Protein AF-A0A2P4YC98-F1 (afdb_monomer_lite)

Foldseek 3Di:
DLVCLVVCVVLVLVLCCPPPVNVVQCPPDPNVVVSVVVSQVVVLVVQLVPDVVRVPDHDDDFPLVQLVVCVVVVVDPDSCRSGVVCVADQHQPVPFDKAWAARSNDIDIGGFRCGPDQCQHAGPVRRGRRD

Structure (mmCIF, N/CA/C/O backbone):
data_AF-A0A2P4YC98-F1
#
_entry.id   AF-A0A2P4YC98-F1
#
loop_
_atom_site.group_PDB
_atom_site.id
_atom_site.type_symbol
_atom_site.label_atom_id
_atom_site.label_alt_id
_atom_site.label_comp_id
_atom_site.label_asym_id
_atom_site.label_entity_id
_atom_site.label_seq_id
_atom_site.pdbx_PDB_ins_code
_atom_site.Cartn_x
_atom_site.Cartn_y
_atom_site.Cartn_z
_atom_site.occupancy
_atom_site.B_iso_or_equiv
_atom_site.auth_seq_id
_atom_site.auth_comp_id
_atom_site.auth_asym_id
_atom_site.auth_atom_id
_atom_site.pdbx_PDB_model_num
ATOM 1 N N . MET A 1 1 ? -9.916 -1.312 1.355 1.00 81.62 1 MET A N 1
ATOM 2 C CA . MET A 1 1 ? -8.797 -0.421 0.986 1.00 81.62 1 MET A CA 1
ATOM 3 C C . MET A 1 1 ? -9.310 0.876 0.372 1.00 81.62 1 MET A C 1
ATOM 5 O O . MET A 1 1 ? -9.064 1.909 0.966 1.00 81.62 1 MET A O 1
ATOM 9 N N . ASP A 1 2 ? -10.100 0.833 -0.709 1.00 87.00 2 ASP A N 1
ATOM 10 C CA . ASP A 1 2 ? -10.709 2.017 -1.359 1.00 87.00 2 ASP A CA 1
ATOM 11 C C . ASP A 1 2 ? -11.259 3.079 -0.399 1.00 87.00 2 ASP A C 1
ATOM 13 O O . ASP A 1 2 ? -10.839 4.231 -0.410 1.00 87.00 2 ASP A O 1
ATOM 17 N N . THR A 1 3 ? -12.166 2.660 0.488 1.00 88.75 3 THR A N 1
ATOM 18 C CA . THR A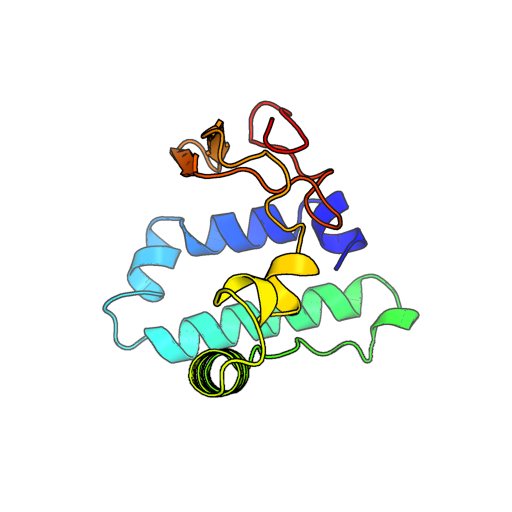 1 3 ? -12.799 3.528 1.483 1.00 88.75 3 THR A CA 1
ATOM 19 C C . THR A 1 3 ? -11.770 4.213 2.380 1.00 88.75 3 THR A C 1
ATOM 21 O O . THR A 1 3 ? -11.904 5.399 2.653 1.00 88.75 3 THR A O 1
ATOM 24 N N . ALA A 1 4 ? -10.732 3.480 2.794 1.00 90.38 4 ALA A N 1
ATOM 25 C CA . ALA A 1 4 ? -9.671 3.973 3.670 1.00 90.38 4 ALA A CA 1
ATOM 26 C C . ALA A 1 4 ? -8.694 4.925 2.956 1.00 90.38 4 ALA A C 1
ATOM 28 O O . ALA A 1 4 ? -8.062 5.759 3.596 1.00 90.38 4 ALA A O 1
ATOM 29 N N . ILE A 1 5 ? -8.548 4.804 1.635 1.00 88.50 5 ILE A N 1
ATOM 30 C CA . ILE A 1 5 ? -7.790 5.772 0.832 1.00 88.50 5 ILE A CA 1
ATOM 31 C C . ILE A 1 5 ? -8.616 7.056 0.711 1.00 88.50 5 ILE A C 1
ATOM 33 O O . ILE A 1 5 ? -8.163 8.123 1.112 1.00 88.50 5 ILE A O 1
ATOM 37 N N . LYS A 1 6 ? -9.874 6.940 0.266 1.00 86.19 6 LYS A N 1
ATOM 38 C CA . LYS A 1 6 ? -10.773 8.083 0.027 1.00 86.19 6 LYS A CA 1
ATOM 39 C C . LYS A 1 6 ? -11.068 8.918 1.270 1.00 86.19 6 LYS A C 1
ATOM 41 O O . LYS A 1 6 ? -11.248 10.125 1.159 1.00 86.19 6 LYS A O 1
ATOM 46 N N . ASN A 1 7 ? -11.141 8.297 2.446 1.00 87.88 7 ASN A N 1
ATOM 47 C CA . ASN A 1 7 ? -11.358 9.019 3.701 1.00 87.88 7 ASN A CA 1
ATOM 48 C C . ASN A 1 7 ? -10.059 9.538 4.349 1.00 87.88 7 ASN A C 1
ATOM 50 O O . ASN A 1 7 ? -10.118 10.089 5.446 1.00 87.88 7 ASN A O 1
ATOM 54 N N . GLY A 1 8 ? -8.906 9.373 3.689 1.00 87.56 8 GLY A N 1
ATOM 55 C CA . GLY A 1 8 ? -7.613 9.884 4.143 1.00 87.56 8 GLY A CA 1
ATOM 56 C C . GLY A 1 8 ? -6.909 9.031 5.200 1.00 87.56 8 GLY A C 1
ATOM 57 O O . GLY A 1 8 ? -5.825 9.403 5.647 1.00 87.56 8 GLY A O 1
ATOM 58 N N . ALA A 1 9 ? -7.456 7.879 5.596 1.00 91.69 9 ALA A N 1
ATOM 59 C CA . ALA A 1 9 ? -6.832 7.052 6.625 1.00 91.69 9 ALA A CA 1
ATOM 60 C C . ALA A 1 9 ? -5.455 6.527 6.206 1.00 91.69 9 ALA A C 1
ATOM 62 O O . ALA A 1 9 ? -4.521 6.577 7.001 1.00 91.69 9 ALA A O 1
ATOM 63 N N . ILE A 1 10 ? -5.286 6.071 4.959 1.00 90.56 10 ILE A N 1
ATOM 64 C CA . ILE A 1 10 ? -3.973 5.595 4.481 1.00 90.56 10 ILE A CA 1
ATOM 65 C C . ILE A 1 10 ? -2.913 6.704 4.552 1.00 90.56 10 ILE A C 1
ATOM 67 O O . ILE A 1 10 ? -1.788 6.442 4.984 1.00 90.56 10 ILE A O 1
ATOM 71 N N . LYS A 1 11 ? -3.286 7.948 4.227 1.00 87.75 11 LYS A N 1
ATOM 72 C CA . LYS A 1 11 ? -2.419 9.124 4.377 1.00 87.75 11 LYS A CA 1
ATOM 73 C C . LYS A 1 11 ? -2.025 9.360 5.839 1.00 87.75 11 LYS A C 1
ATOM 75 O O . LYS A 1 11 ? -0.855 9.611 6.119 1.00 87.75 11 LYS A O 1
ATOM 80 N N . GLU A 1 12 ? -2.965 9.219 6.770 1.00 92.12 12 GLU A N 1
ATOM 81 C CA . GLU A 1 12 ? -2.702 9.379 8.205 1.00 92.12 12 GLU A CA 1
ATOM 82 C C . GLU A 1 12 ? -1.763 8.289 8.749 1.00 92.12 12 GLU A C 1
ATOM 84 O O . GLU A 1 12 ? -0.805 8.585 9.461 1.00 92.12 12 GLU A O 1
ATOM 89 N N . PHE A 1 13 ? -1.961 7.025 8.362 1.00 94.81 13 PHE A N 1
ATOM 90 C CA . PHE A 1 13 ? -1.040 5.940 8.726 1.00 94.81 13 PHE A CA 1
ATOM 91 C C . PHE A 1 13 ? 0.375 6.182 8.178 1.00 94.81 13 PHE A C 1
ATOM 93 O O . PHE A 1 13 ? 1.356 5.924 8.881 1.00 94.81 13 PHE A O 1
ATOM 100 N N . ALA A 1 14 ? 0.493 6.721 6.959 1.00 91.38 14 ALA A N 1
ATOM 101 C CA . ALA A 1 14 ? 1.779 7.143 6.410 1.00 91.38 14 ALA A CA 1
ATOM 102 C C . ALA A 1 14 ? 2.389 8.308 7.212 1.00 91.38 14 ALA A C 1
ATOM 104 O O . ALA A 1 14 ? 3.589 8.292 7.478 1.00 91.38 14 ALA A O 1
ATOM 105 N N . ALA A 1 15 ? 1.582 9.279 7.654 1.00 91.81 15 ALA A N 1
ATOM 106 C CA . ALA A 1 15 ? 2.029 10.390 8.497 1.00 91.81 15 ALA A CA 1
ATOM 107 C C . ALA A 1 15 ? 2.562 9.915 9.860 1.00 91.81 15 ALA A C 1
ATOM 109 O O . ALA A 1 15 ? 3.656 10.316 10.255 1.00 91.81 15 ALA A O 1
ATOM 110 N N . ILE A 1 16 ? 1.851 8.999 10.528 1.00 94.81 16 ILE A N 1
ATOM 111 C CA . ILE A 1 16 ? 2.293 8.357 11.781 1.00 94.81 16 ILE A CA 1
ATOM 112 C C . ILE A 1 16 ? 3.631 7.633 11.593 1.00 94.81 16 ILE A C 1
ATOM 114 O O . ILE A 1 16 ? 4.458 7.602 12.500 1.00 94.81 16 ILE A O 1
ATOM 118 N N . HIS A 1 17 ? 3.852 7.033 10.426 1.00 94.69 17 HIS A N 1
ATOM 119 C CA . HIS A 1 17 ? 5.099 6.336 10.140 1.00 94.69 17 HIS A CA 1
ATOM 120 C C . HIS A 1 17 ? 6.289 7.280 9.951 1.00 94.69 17 HIS A C 1
ATOM 122 O O . HIS A 1 17 ? 7.389 6.956 10.387 1.00 94.69 17 HIS A O 1
ATOM 128 N N . VAL A 1 18 ? 6.091 8.435 9.310 1.00 90.25 18 VAL A N 1
ATOM 129 C CA . VAL A 1 18 ? 7.195 9.343 8.943 1.00 90.25 18 VAL A CA 1
ATOM 130 C C . VAL A 1 18 ? 7.404 10.514 9.906 1.00 90.25 18 VAL A C 1
ATOM 132 O O . VAL A 1 18 ? 8.367 11.266 9.746 1.00 90.25 18 VAL A O 1
ATOM 135 N N . GLU A 1 19 ? 6.523 10.710 10.890 1.00 92.31 19 GLU A N 1
ATOM 136 C CA . GLU A 1 19 ? 6.746 11.698 11.948 1.00 92.31 19 GLU A CA 1
ATOM 137 C C . GLU A 1 19 ? 7.963 11.322 12.812 1.00 92.31 19 GLU A C 1
ATOM 139 O O . GLU A 1 19 ? 8.372 10.165 12.877 1.00 92.31 19 GLU A O 1
ATOM 144 N N . SER A 1 20 ? 8.594 12.312 13.449 1.00 92.81 20 SER A N 1
ATOM 145 C CA . SER A 1 20 ? 9.914 12.153 14.078 1.00 92.81 20 SER A CA 1
ATOM 146 C C . SER A 1 20 ? 10.001 11.011 15.098 1.00 92.81 20 SER A C 1
ATOM 148 O O . SER A 1 20 ? 11.025 10.326 15.156 1.00 92.81 20 SER A O 1
ATOM 150 N N . ASN A 1 21 ? 8.979 10.823 15.934 1.00 92.88 21 ASN A N 1
ATOM 151 C CA . ASN A 1 21 ? 8.971 9.755 16.928 1.00 92.88 21 ASN A CA 1
ATOM 152 C C . ASN A 1 21 ? 8.713 8.405 16.257 1.00 92.88 21 ASN A C 1
ATOM 154 O O . ASN A 1 21 ? 9.470 7.468 16.513 1.00 92.88 21 ASN A O 1
ATOM 158 N N . GLY A 1 22 ? 7.712 8.333 15.378 1.00 92.94 22 GLY A N 1
ATOM 159 C CA . GLY A 1 22 ? 7.405 7.202 14.510 1.00 92.94 22 GLY A CA 1
ATOM 160 C C . GLY A 1 22 ? 8.658 6.672 13.836 1.00 92.94 22 GLY A C 1
ATOM 161 O O . GLY A 1 22 ? 9.029 5.528 14.076 1.00 92.94 22 GLY A O 1
ATOM 162 N N . GLU A 1 23 ? 9.400 7.531 13.143 1.00 93.75 23 GLU A N 1
ATOM 163 C CA . GLU A 1 23 ? 10.626 7.141 12.449 1.00 93.75 23 GLU A CA 1
ATOM 164 C C . GLU A 1 23 ? 11.714 6.634 13.409 1.00 93.75 23 GLU A C 1
ATOM 166 O O . GLU A 1 23 ? 12.332 5.594 13.171 1.00 93.75 23 GLU A O 1
ATOM 171 N N . SER A 1 24 ? 11.918 7.320 14.541 1.00 94.81 24 SER A N 1
ATOM 172 C CA . SER A 1 24 ? 12.920 6.919 15.543 1.00 94.81 24 SER A CA 1
ATOM 173 C C . SER A 1 24 ? 12.607 5.579 16.223 1.00 94.81 24 SER A C 1
ATOM 175 O O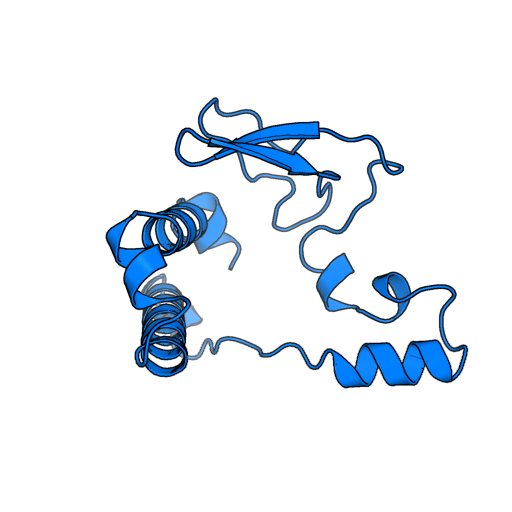 . SER A 1 24 ? 13.513 4.850 16.632 1.00 94.81 24 SER A O 1
ATOM 177 N N . GLN A 1 25 ? 11.321 5.248 16.359 1.00 94.56 25 GLN A N 1
ATOM 178 C CA . GLN A 1 25 ? 10.862 3.996 16.947 1.00 94.56 25 GLN A CA 1
ATOM 179 C C . GLN A 1 25 ? 10.810 2.876 15.906 1.00 94.56 25 GLN A C 1
ATOM 181 O O . GLN A 1 25 ? 11.153 1.736 16.226 1.00 94.56 25 GLN A O 1
ATOM 186 N N . ALA A 1 26 ? 10.397 3.193 14.679 1.00 96.69 26 ALA A N 1
ATOM 187 C CA . ALA A 1 26 ? 10.208 2.250 13.590 1.00 96.69 26 ALA A CA 1
ATOM 188 C C . ALA A 1 26 ? 11.535 1.757 13.023 1.00 96.69 26 ALA A C 1
ATOM 190 O O . ALA A 1 26 ? 11.643 0.577 12.709 1.00 96.69 26 ALA A O 1
ATOM 191 N N . HIS A 1 27 ? 12.556 2.611 12.927 1.00 97.38 27 HIS A N 1
ATOM 192 C CA . HIS A 1 27 ? 13.800 2.286 12.231 1.00 97.38 27 HIS A CA 1
ATOM 193 C C . HIS A 1 27 ? 15.031 2.400 13.121 1.00 97.38 27 HIS A C 1
ATOM 195 O O . HIS A 1 27 ? 15.107 3.217 14.032 1.00 97.38 27 HIS A O 1
ATOM 201 N N . ARG A 1 28 ? 16.038 1.560 12.829 1.00 94.44 28 ARG A N 1
ATOM 202 C CA . ARG A 1 28 ? 17.355 1.558 13.503 1.00 94.44 28 ARG A CA 1
ATOM 203 C C . ARG A 1 28 ? 17.264 1.432 15.033 1.00 94.44 28 ARG A C 1
ATOM 205 O O . ARG A 1 28 ? 18.168 1.850 15.749 1.00 94.44 28 ARG A O 1
ATOM 212 N N . SER A 1 29 ? 16.188 0.821 15.517 1.00 94.31 29 SER A N 1
ATOM 213 C CA . SER A 1 29 ? 15.898 0.614 16.931 1.00 94.31 29 SER A CA 1
ATOM 214 C C . SER A 1 29 ? 15.563 -0.861 17.191 1.00 94.31 29 SER A C 1
ATOM 216 O O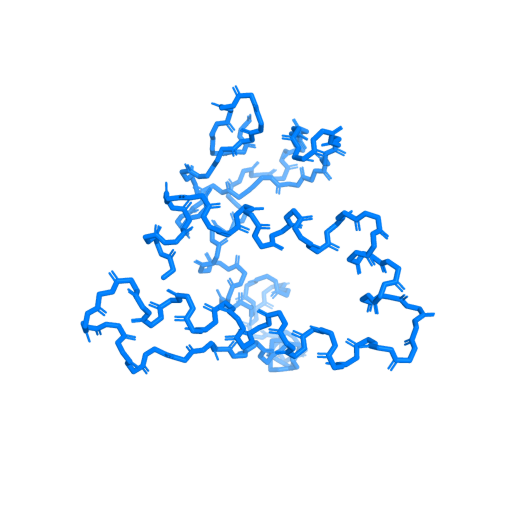 . SER A 1 29 ? 15.249 -1.620 16.268 1.00 94.31 29 SER A O 1
ATOM 218 N N . CYS A 1 30 ? 15.564 -1.278 18.459 1.00 95.94 30 CYS A N 1
ATOM 219 C CA . CYS A 1 30 ? 15.061 -2.600 18.853 1.00 95.94 30 CYS A CA 1
ATOM 220 C C . CYS A 1 30 ? 13.541 -2.756 18.645 1.00 95.94 30 CYS A C 1
ATOM 222 O O . CYS A 1 30 ? 13.018 -3.868 18.705 1.00 95.94 30 CYS A O 1
ATOM 224 N N . GLY A 1 31 ? 12.835 -1.651 18.390 1.00 95.69 31 GLY A N 1
ATOM 225 C CA . GLY A 1 31 ? 11.401 -1.608 18.148 1.00 95.69 31 GLY A CA 1
ATOM 226 C C . GLY A 1 31 ? 10.989 -2.009 16.736 1.00 95.69 31 GLY A C 1
ATOM 227 O O . GLY A 1 31 ? 9.808 -2.282 16.557 1.00 95.69 31 GLY A O 1
ATOM 228 N N . PHE A 1 32 ? 11.915 -2.106 15.769 1.00 96.88 32 PHE A N 1
ATOM 229 C CA . PHE A 1 32 ? 11.604 -2.260 14.338 1.00 96.88 32 PHE A CA 1
ATOM 230 C C . PHE A 1 32 ? 10.460 -3.243 14.052 1.00 96.88 32 PHE A C 1
ATOM 232 O O . PHE A 1 32 ? 9.419 -2.853 13.525 1.00 96.88 32 PHE A O 1
ATOM 239 N N . PHE A 1 33 ? 10.600 -4.505 14.465 1.00 97.50 33 PHE A N 1
ATOM 240 C CA . PHE A 1 33 ? 9.589 -5.527 14.182 1.00 97.50 33 PHE A CA 1
ATOM 241 C C . PHE A 1 33 ? 8.269 -5.288 14.923 1.00 97.50 33 PHE A C 1
ATOM 243 O O . PHE A 1 33 ? 7.192 -5.432 14.346 1.00 97.50 33 PHE A O 1
ATOM 250 N N . SER A 1 34 ? 8.341 -4.933 16.205 1.00 97.75 34 SER A N 1
ATOM 251 C CA . SER A 1 34 ? 7.157 -4.747 17.050 1.00 97.75 34 SER A CA 1
ATOM 252 C C . SER A 1 34 ? 6.357 -3.511 16.648 1.00 97.75 34 SER A C 1
ATOM 254 O O . SER A 1 34 ? 5.128 -3.550 16.646 1.00 97.75 34 SER A O 1
ATOM 256 N N . TRP A 1 35 ? 7.044 -2.432 16.277 1.00 98.19 35 TRP A N 1
ATOM 257 C CA . TRP A 1 35 ? 6.443 -1.177 15.853 1.00 98.19 35 TRP A CA 1
ATOM 258 C C . TRP A 1 35 ? 5.692 -1.357 14.528 1.00 98.19 35 TRP A C 1
ATOM 260 O O . TRP A 1 35 ? 4.497 -1.072 14.469 1.00 98.19 35 TRP A O 1
ATOM 270 N N . HIS A 1 36 ? 6.329 -1.961 13.515 1.00 98.44 36 HIS A N 1
ATOM 271 C CA . HIS A 1 36 ? 5.673 -2.232 12.229 1.00 98.44 36 HIS A CA 1
ATOM 272 C C . HIS A 1 36 ? 4.501 -3.205 12.380 1.00 98.44 36 HIS A C 1
ATOM 274 O O . HIS A 1 36 ? 3.425 -2.968 11.833 1.00 98.44 36 HIS A O 1
ATOM 280 N N . ARG A 1 37 ? 4.658 -4.270 13.182 1.00 98.19 37 ARG A N 1
ATOM 281 C CA . ARG A 1 37 ? 3.553 -5.194 13.478 1.00 98.19 37 ARG A CA 1
ATOM 282 C C . ARG A 1 37 ? 2.376 -4.471 14.133 1.00 98.19 37 ARG A C 1
ATOM 284 O O . ARG A 1 37 ? 1.235 -4.731 13.767 1.00 98.19 37 ARG A O 1
ATOM 291 N N . ARG A 1 38 ? 2.637 -3.561 15.077 1.00 97.75 38 ARG A N 1
ATOM 292 C CA . ARG A 1 38 ? 1.589 -2.761 15.724 1.00 97.75 38 ARG A CA 1
ATOM 293 C C . ARG A 1 38 ? 0.890 -1.833 14.729 1.00 97.75 38 ARG A C 1
ATOM 295 O O . ARG A 1 38 ? -0.333 -1.752 14.778 1.00 97.75 38 ARG A O 1
ATOM 302 N N . LEU A 1 39 ? 1.636 -1.175 13.839 1.00 97.88 39 LEU A N 1
ATOM 303 C CA . LEU A 1 39 ? 1.062 -0.311 12.803 1.00 97.88 39 LEU A CA 1
ATOM 304 C C . LEU A 1 39 ? 0.133 -1.104 11.870 1.00 97.88 39 LEU A C 1
ATOM 306 O O . LEU A 1 39 ? -0.995 -0.682 11.630 1.00 97.88 39 LEU A O 1
ATOM 310 N N . LEU A 1 40 ? 0.568 -2.284 11.412 1.00 97.75 40 LEU A N 1
ATOM 311 C CA . LEU A 1 40 ? -0.241 -3.161 10.558 1.00 97.75 40 LEU A CA 1
ATOM 312 C C . LEU A 1 40 ? -1.491 -3.682 11.280 1.00 97.75 40 LEU A C 1
ATOM 314 O O . LEU A 1 40 ? -2.571 -3.665 10.704 1.00 97.75 40 LEU A O 1
ATOM 318 N N . ILE A 1 41 ? -1.385 -4.084 12.551 1.00 97.94 41 ILE A N 1
ATOM 319 C CA . ILE A 1 41 ? -2.558 -4.495 13.343 1.00 97.94 41 ILE A CA 1
ATOM 320 C C . ILE A 1 41 ? -3.547 -3.334 13.490 1.00 97.94 41 ILE A C 1
ATOM 322 O O . ILE A 1 41 ? -4.746 -3.532 13.332 1.00 97.94 41 ILE A O 1
ATOM 326 N N . ALA A 1 42 ? -3.061 -2.120 13.763 1.00 97.75 42 ALA A N 1
ATOM 327 C CA . ALA A 1 42 ? -3.919 -0.944 13.855 1.00 97.75 42 ALA A CA 1
ATOM 328 C C . ALA A 1 42 ? -4.617 -0.636 12.519 1.00 97.75 42 ALA A C 1
ATOM 330 O O . ALA A 1 42 ? -5.807 -0.324 12.520 1.00 97.75 42 ALA A O 1
ATOM 331 N N . LEU A 1 43 ? -3.913 -0.779 11.390 1.00 97.44 43 LEU A N 1
ATOM 332 C CA . LEU A 1 43 ? -4.502 -0.632 10.060 1.00 97.44 43 LEU A CA 1
ATOM 333 C C . LEU A 1 43 ? -5.560 -1.711 9.786 1.00 97.44 43 LEU A C 1
ATOM 335 O O . LEU A 1 43 ? -6.647 -1.386 9.319 1.00 97.44 43 LEU A O 1
ATOM 339 N N . GLU A 1 44 ? -5.283 -2.978 10.100 1.00 97.44 44 GLU A N 1
ATOM 340 C CA . GLU A 1 44 ? -6.256 -4.067 9.948 1.00 97.44 44 GLU A CA 1
ATOM 341 C C . GLU A 1 44 ? -7.521 -3.815 10.779 1.00 97.44 44 GLU A C 1
ATOM 343 O O . GLU A 1 44 ? -8.629 -3.917 10.251 1.00 97.44 44 GLU A O 1
ATOM 348 N N . SER A 1 45 ? -7.364 -3.429 12.050 1.00 97.25 45 SER A N 1
ATOM 349 C CA . SER A 1 45 ? -8.486 -3.069 12.923 1.00 97.25 45 SER A CA 1
ATOM 350 C C . SER A 1 45 ? -9.292 -1.908 12.344 1.00 97.25 45 SER A C 1
ATOM 352 O O . SER A 1 45 ? -10.509 -2.013 12.223 1.00 97.25 45 SER A O 1
ATOM 354 N N . PHE A 1 46 ? -8.624 -0.841 11.888 1.00 96.62 46 PHE A N 1
ATOM 355 C CA . PHE A 1 46 ? -9.298 0.291 11.252 1.00 96.62 46 PHE A CA 1
ATOM 356 C C . PHE A 1 46 ? -10.112 -0.132 10.022 1.00 96.62 46 PHE A C 1
ATOM 358 O O . PHE A 1 46 ? -11.235 0.339 9.841 1.00 96.62 46 PHE A O 1
ATOM 365 N N . LEU A 1 47 ? -9.562 -1.019 9.180 1.00 96.19 47 LEU A N 1
ATOM 366 C CA . LEU A 1 47 ? -10.252 -1.537 7.996 1.00 96.19 47 LEU A CA 1
ATOM 367 C C . LEU A 1 47 ? -11.493 -2.360 8.362 1.00 96.19 47 LEU A C 1
ATOM 369 O O . LEU A 1 47 ? -12.510 -2.237 7.678 1.00 96.19 47 LEU A O 1
ATOM 373 N N . ARG A 1 48 ? -11.422 -3.173 9.423 1.00 96.81 48 ARG A N 1
ATOM 374 C CA . ARG A 1 48 ? -12.560 -3.965 9.920 1.00 96.81 48 ARG A CA 1
ATOM 375 C C . ARG A 1 48 ? -13.675 -3.095 10.490 1.00 96.81 48 ARG A C 1
ATOM 377 O O . ARG A 1 48 ? -14.843 -3.405 10.276 1.00 96.81 48 ARG A O 1
ATOM 384 N N . ASP A 1 49 ? -13.313 -1.998 11.147 1.00 95.56 49 ASP A N 1
ATOM 385 C CA . ASP A 1 49 ? -14.257 -1.102 11.823 1.00 95.56 49 ASP A CA 1
ATOM 386 C C . ASP A 1 49 ? -15.005 -0.156 10.866 1.00 95.56 49 ASP A C 1
ATOM 388 O O . ASP A 1 49 ? -15.942 0.524 11.280 1.00 95.56 49 ASP A O 1
ATOM 392 N N . GLN A 1 50 ? -14.632 -0.109 9.579 1.00 93.69 50 GLN A N 1
ATOM 393 C CA . GLN A 1 50 ? -15.282 0.769 8.596 1.00 93.69 50 GLN A CA 1
ATOM 394 C C . GLN A 1 50 ? -16.771 0.444 8.380 1.00 93.69 50 GLN A C 1
ATOM 396 O O . GLN A 1 50 ? -17.566 1.346 8.128 1.00 93.69 50 GLN A O 1
ATOM 401 N N . ASP A 1 51 ? -17.140 -0.839 8.395 1.00 94.50 51 ASP A N 1
ATOM 402 C CA . ASP A 1 51 ? -18.499 -1.336 8.141 1.00 94.50 51 ASP A CA 1
ATOM 403 C C . ASP A 1 51 ? -18.568 -2.813 8.575 1.00 94.50 51 ASP A C 1
ATOM 405 O O . ASP A 1 51 ? -17.598 -3.541 8.341 1.00 94.50 51 ASP A O 1
ATOM 409 N N . PRO A 1 52 ? -19.692 -3.309 9.132 1.00 96.62 52 PRO A N 1
ATOM 410 C CA . PRO A 1 52 ? -19.846 -4.721 9.493 1.00 96.62 52 PRO A CA 1
ATOM 411 C C . PRO A 1 52 ? -19.479 -5.720 8.384 1.00 96.62 52 PRO A C 1
ATOM 413 O O . PRO A 1 52 ? -18.989 -6.810 8.681 1.00 96.62 52 PRO A O 1
ATOM 416 N N . LYS A 1 53 ? -19.655 -5.363 7.104 1.00 96.06 53 LYS A N 1
ATOM 417 C CA . LYS A 1 53 ? -19.261 -6.220 5.971 1.00 96.06 53 LYS A CA 1
ATOM 418 C C . LYS A 1 53 ? -17.745 -6.429 5.855 1.00 96.06 53 LYS A C 1
ATOM 420 O O . LYS A 1 53 ? -17.315 -7.366 5.189 1.00 96.06 53 LYS A O 1
ATOM 425 N N . PHE A 1 54 ? -16.937 -5.568 6.476 1.00 95.56 54 PHE A N 1
ATOM 426 C CA . PHE A 1 54 ? -15.477 -5.652 6.484 1.00 95.56 54 PHE A CA 1
ATOM 427 C C . PHE A 1 54 ? -14.913 -6.340 7.731 1.00 95.56 54 PHE A C 1
ATOM 429 O O . PHE A 1 54 ? -13.698 -6.497 7.823 1.00 95.56 54 PHE A O 1
ATOM 436 N N . ALA A 1 55 ? -15.756 -6.813 8.656 1.00 95.94 55 ALA A N 1
ATOM 437 C CA . ALA A 1 55 ? -15.326 -7.394 9.931 1.00 95.94 55 ALA A CA 1
ATOM 438 C C . ALA A 1 55 ? -14.312 -8.551 9.796 1.00 95.94 55 ALA A C 1
ATOM 440 O O . ALA A 1 55 ? -13.525 -8.796 10.708 1.00 95.94 55 ALA A O 1
ATOM 441 N N . CYS A 1 56 ? -14.302 -9.249 8.657 1.00 96.81 56 CYS A N 1
ATOM 442 C CA . CYS A 1 56 ? -13.397 -10.368 8.383 1.00 96.81 56 CYS A CA 1
ATOM 443 C C . CYS A 1 56 ? -12.212 -10.018 7.467 1.00 96.81 56 CYS A C 1
ATOM 445 O O . CYS A 1 56 ? -11.479 -10.919 7.068 1.00 96.81 56 CYS A O 1
ATOM 447 N N . VAL A 1 57 ? -12.010 -8.746 7.107 1.00 95.12 57 VAL A N 1
ATOM 448 C CA . VAL A 1 57 ? -10.860 -8.337 6.285 1.00 95.12 57 VAL A CA 1
ATOM 449 C C . VAL A 1 57 ? -9.558 -8.642 7.027 1.00 95.12 57 VAL A C 1
ATOM 451 O O . VAL A 1 57 ? -9.433 -8.399 8.227 1.00 95.12 57 VAL A O 1
ATOM 454 N N . THR A 1 58 ? -8.576 -9.164 6.305 1.00 96.00 58 THR A N 1
ATOM 455 C CA . THR A 1 58 ? -7.199 -9.328 6.777 1.00 96.00 58 THR A CA 1
ATOM 456 C C . THR A 1 58 ? -6.259 -8.550 5.874 1.00 96.00 58 THR A C 1
ATOM 458 O O . THR A 1 58 ? -6.529 -8.410 4.676 1.00 96.00 58 THR A O 1
ATOM 461 N N . LEU A 1 59 ? -5.142 -8.072 6.416 1.00 94.12 59 LEU A N 1
ATOM 462 C CA . LEU A 1 59 ? -4.086 -7.505 5.587 1.00 94.12 59 LEU A CA 1
ATOM 463 C C . LEU A 1 59 ? -3.372 -8.618 4.807 1.00 94.12 59 LEU A C 1
ATOM 465 O O . LEU A 1 59 ? -2.894 -9.578 5.417 1.00 94.12 59 LEU A O 1
ATOM 469 N N . PRO A 1 60 ? -3.286 -8.515 3.468 1.00 93.25 60 PRO A N 1
ATOM 470 C CA . PRO A 1 60 ? -2.504 -9.454 2.684 1.00 93.25 60 PRO A CA 1
ATOM 471 C C . PRO A 1 60 ? -1.007 -9.223 2.919 1.00 93.25 60 PRO A C 1
ATOM 473 O O . PRO A 1 60 ? -0.577 -8.137 3.313 1.00 93.25 60 PRO A O 1
ATOM 476 N N . TYR A 1 61 ? -0.203 -10.242 2.626 1.00 93.69 61 TYR A N 1
ATOM 477 C CA . TYR A 1 61 ? 1.245 -10.101 2.509 1.00 93.69 61 TYR A CA 1
ATOM 478 C C . TYR A 1 61 ? 1.647 -10.188 1.037 1.00 93.69 61 TYR A C 1
ATOM 480 O O . TYR A 1 61 ? 0.987 -10.857 0.244 1.00 93.69 61 TYR A O 1
ATOM 488 N N . TYR A 1 62 ? 2.744 -9.525 0.681 1.00 94.12 62 TYR A N 1
ATOM 489 C CA . TYR A 1 62 ? 3.339 -9.650 -0.642 1.00 94.12 62 TYR A CA 1
ATOM 490 C C . TYR A 1 62 ? 4.519 -10.621 -0.598 1.00 94.12 62 TYR A C 1
ATOM 492 O O . TYR A 1 62 ? 5.532 -10.350 0.050 1.00 94.12 62 TYR A O 1
ATOM 500 N N . ASP A 1 63 ? 4.397 -11.740 -1.313 1.00 94.12 63 ASP A N 1
ATOM 501 C CA . ASP A 1 63 ? 5.522 -12.635 -1.565 1.00 94.12 63 ASP A CA 1
ATOM 502 C C . ASP A 1 63 ? 6.388 -12.131 -2.726 1.00 94.12 63 ASP A C 1
ATOM 504 O O . ASP A 1 63 ? 6.252 -12.534 -3.883 1.00 94.12 63 ASP A O 1
ATOM 508 N N . VAL A 1 64 ? 7.323 -11.250 -2.387 1.00 95.44 64 VAL A N 1
ATOM 509 C CA . VAL A 1 64 ? 8.304 -10.710 -3.332 1.00 95.44 64 VAL A CA 1
ATOM 510 C C . VAL A 1 64 ? 9.182 -11.797 -3.969 1.00 95.44 64 VAL A C 1
ATOM 512 O O . VAL A 1 64 ? 9.658 -11.621 -5.090 1.00 95.44 64 VAL A O 1
ATOM 515 N N . GLN A 1 65 ? 9.395 -12.929 -3.288 1.00 96.50 65 GLN A N 1
ATOM 516 C CA . GLN A 1 65 ? 10.290 -13.984 -3.768 1.00 96.50 65 GLN A CA 1
ATOM 517 C C . GLN A 1 65 ? 9.681 -14.734 -4.946 1.00 96.50 65 GLN A C 1
ATOM 519 O O . GLN A 1 65 ? 10.385 -15.027 -5.911 1.00 96.50 65 GLN A O 1
ATOM 524 N N . THR A 1 66 ? 8.369 -14.969 -4.919 1.00 95.69 66 THR A N 1
ATOM 525 C CA . THR A 1 66 ? 7.662 -15.563 -6.058 1.00 95.69 66 THR A CA 1
ATOM 526 C C . THR A 1 66 ? 7.819 -14.704 -7.319 1.00 95.69 66 THR A C 1
ATOM 528 O O . THR A 1 66 ? 8.162 -15.238 -8.372 1.00 95.69 66 THR A O 1
ATOM 531 N N . ALA A 1 67 ? 7.684 -13.374 -7.221 1.00 95.81 67 ALA A N 1
ATOM 532 C CA . ALA A 1 67 ? 7.917 -12.478 -8.361 1.00 95.81 67 ALA A CA 1
ATOM 533 C C . ALA A 1 67 ? 9.365 -12.559 -8.888 1.00 95.81 67 ALA A C 1
ATOM 535 O O . ALA A 1 67 ? 9.581 -12.612 -10.100 1.00 95.81 67 ALA A O 1
ATOM 536 N N . TYR A 1 68 ? 10.360 -12.642 -7.994 1.00 96.31 68 TYR A N 1
ATOM 537 C CA . TYR A 1 68 ? 11.762 -12.832 -8.388 1.00 96.31 68 TYR A CA 1
ATOM 538 C C . TYR A 1 68 ? 12.003 -14.154 -9.121 1.00 96.31 68 TYR A C 1
ATOM 540 O O . TYR A 1 68 ? 12.703 -14.170 -10.134 1.00 96.31 68 TYR A O 1
ATOM 548 N N . VAL A 1 69 ? 11.433 -15.257 -8.628 1.00 97.38 69 VAL A N 1
ATOM 549 C CA . VAL A 1 69 ? 11.597 -16.584 -9.241 1.00 97.38 69 VAL A CA 1
ATOM 550 C C . VAL A 1 69 ? 10.983 -16.616 -10.638 1.00 97.38 69 VAL A C 1
ATOM 552 O O . VAL A 1 69 ? 11.639 -17.083 -11.567 1.00 97.38 69 VAL A O 1
ATOM 555 N N . ARG A 1 70 ? 9.776 -16.063 -10.811 1.00 96.94 70 ARG A N 1
ATOM 556 C CA . ARG A 1 70 ? 9.113 -15.975 -12.123 1.00 96.94 70 ARG A CA 1
ATOM 557 C C . ARG A 1 70 ? 9.937 -15.170 -13.126 1.00 96.94 70 ARG A C 1
ATOM 559 O O . ARG A 1 70 ? 10.119 -15.599 -14.265 1.00 96.94 70 ARG A O 1
ATOM 566 N N . GLN A 1 71 ? 10.505 -14.043 -12.689 1.00 97.06 71 GLN A N 1
ATOM 567 C CA . GLN A 1 71 ? 11.369 -13.238 -13.551 1.00 97.06 71 GLN A CA 1
ATOM 568 C C . GLN A 1 71 ? 12.639 -14.008 -13.934 1.00 97.06 71 GLN A C 1
ATOM 570 O O . GLN A 1 71 ? 13.027 -14.020 -15.100 1.00 97.06 71 GLN A O 1
ATOM 575 N N . ALA A 1 72 ? 13.277 -14.684 -12.974 1.00 97.06 72 ALA A N 1
ATOM 576 C CA . ALA A 1 72 ? 14.465 -15.496 -13.234 1.00 97.06 72 ALA A CA 1
ATOM 577 C C . ALA A 1 72 ? 14.183 -16.684 -14.175 1.00 97.06 72 ALA A C 1
ATOM 579 O O . ALA A 1 72 ? 15.074 -17.103 -14.913 1.00 97.06 72 ALA A O 1
ATOM 580 N N . ALA A 1 73 ? 12.951 -17.202 -14.172 1.00 97.81 73 ALA A N 1
ATOM 581 C CA . ALA A 1 73 ? 12.484 -18.241 -15.086 1.00 97.81 73 ALA A CA 1
ATOM 582 C C . ALA A 1 73 ? 12.136 -17.720 -16.497 1.00 97.81 73 ALA A C 1
ATOM 584 O O . ALA A 1 73 ? 11.869 -18.526 -17.387 1.00 97.81 73 ALA A O 1
ATOM 585 N N . GLY A 1 74 ? 12.164 -16.400 -16.722 1.00 97.44 74 GLY A N 1
ATOM 586 C CA . GLY A 1 74 ? 11.841 -15.788 -18.013 1.00 97.44 74 GLY A CA 1
ATOM 587 C C . GLY A 1 74 ? 10.344 -15.757 -18.332 1.00 97.44 74 GLY A C 1
ATOM 588 O O . GLY A 1 74 ? 9.975 -15.711 -19.501 1.00 97.44 74 GLY A O 1
ATOM 589 N N . GLU A 1 75 ? 9.476 -15.802 -17.317 1.00 97.62 75 GLU A N 1
ATOM 590 C CA . GLU A 1 75 ? 8.016 -15.754 -17.505 1.00 97.62 75 GLU A CA 1
ATOM 591 C C . GLU A 1 75 ? 7.481 -14.349 -17.836 1.00 97.62 75 GLU A C 1
ATOM 593 O O . GLU A 1 75 ? 6.327 -14.208 -18.236 1.00 97.62 75 GLU A O 1
ATOM 598 N N . CYS A 1 76 ? 8.293 -13.313 -17.636 1.00 94.88 76 CYS A N 1
ATOM 599 C CA . CYS A 1 76 ? 7.959 -11.906 -17.847 1.00 94.88 76 CYS A CA 1
ATOM 600 C C . CYS A 1 76 ? 9.219 -11.121 -18.247 1.00 94.88 76 CYS A C 1
ATOM 602 O O . CYS A 1 76 ? 10.339 -11.556 -17.951 1.00 94.88 76 CYS A O 1
ATOM 604 N N . ASP A 1 77 ? 9.056 -9.937 -18.844 1.00 92.94 77 ASP A N 1
ATOM 605 C CA . ASP A 1 77 ? 10.201 -9.150 -19.320 1.00 92.94 77 ASP A CA 1
ATOM 606 C C . ASP A 1 77 ? 10.921 -8.420 -18.174 1.00 92.94 77 ASP A C 1
ATOM 608 O O . ASP A 1 77 ? 12.101 -8.068 -18.270 1.00 92.94 77 ASP A O 1
ATOM 612 N N . ASN A 1 78 ? 10.220 -8.160 -17.068 1.00 90.31 78 ASN A N 1
ATOM 613 C CA . ASN A 1 78 ? 10.755 -7.420 -15.931 1.00 90.31 78 ASN A CA 1
ATOM 614 C C . ASN A 1 78 ? 10.007 -7.715 -14.621 1.00 90.31 78 ASN A C 1
ATOM 616 O O . ASN A 1 78 ? 8.898 -8.240 -14.601 1.00 90.31 78 ASN A O 1
ATOM 620 N N . PHE A 1 79 ? 10.614 -7.316 -13.501 1.00 91.19 79 PHE A N 1
ATOM 621 C CA . PHE A 1 79 ? 10.061 -7.538 -12.162 1.00 91.19 79 PHE A CA 1
ATOM 622 C C . PHE A 1 79 ? 8.643 -6.977 -11.978 1.00 91.19 79 PHE A C 1
ATOM 624 O O . PHE A 1 79 ? 7.834 -7.571 -11.274 1.00 91.19 79 PHE A O 1
ATOM 631 N N . TYR A 1 80 ? 8.342 -5.832 -12.598 1.00 88.81 80 TYR A N 1
ATOM 632 C CA . TYR A 1 80 ? 7.034 -5.188 -12.494 1.00 88.81 80 TYR A CA 1
ATOM 633 C C . TYR A 1 80 ? 5.935 -6.030 -13.160 1.00 88.81 80 TYR A C 1
ATOM 635 O O . TYR A 1 80 ? 4.848 -6.175 -12.604 1.00 88.81 80 TYR A O 1
ATOM 643 N N . GLU A 1 81 ? 6.231 -6.661 -14.295 1.00 89.81 81 GLU A N 1
ATOM 644 C CA . GLU A 1 81 ? 5.317 -7.600 -14.954 1.00 89.81 81 GLU A CA 1
ATOM 645 C C . GLU A 1 81 ? 5.130 -8.905 -14.175 1.00 89.81 81 GLU A C 1
ATOM 647 O O . GLU A 1 81 ? 4.032 -9.453 -14.161 1.00 89.81 81 GLU A O 1
ATOM 652 N N . CYS A 1 82 ? 6.169 -9.381 -13.483 1.00 94.56 82 CYS A N 1
ATOM 653 C CA . CYS A 1 82 ? 6.075 -10.560 -12.616 1.00 94.56 82 CYS A CA 1
ATOM 654 C C . CYS A 1 82 ? 5.455 -10.291 -11.237 1.00 94.56 82 CYS A C 1
ATOM 656 O O . CYS A 1 82 ? 5.261 -11.228 -10.456 1.00 94.56 82 CYS A O 1
ATOM 658 N N . SER A 1 83 ? 5.186 -9.028 -10.912 1.00 93.31 83 SER A N 1
ATOM 659 C CA . SER A 1 83 ? 4.678 -8.602 -9.617 1.00 93.31 83 SER A CA 1
ATOM 660 C C . SER A 1 83 ? 3.277 -8.025 -9.761 1.00 93.31 83 SER A C 1
ATOM 662 O O . SER A 1 83 ? 3.094 -6.816 -9.911 1.00 93.31 83 SER A O 1
ATOM 664 N N . ASP A 1 84 ? 2.279 -8.902 -9.680 1.00 89.62 84 ASP A N 1
ATOM 665 C CA . ASP A 1 84 ? 0.868 -8.541 -9.847 1.00 89.62 84 ASP A CA 1
ATOM 66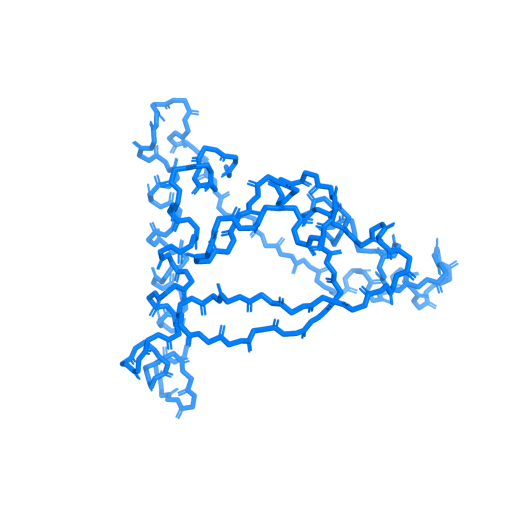6 C C . ASP A 1 84 ? 0.472 -7.388 -8.907 1.00 89.62 84 ASP A C 1
ATOM 668 O O . ASP A 1 84 ? -0.166 -6.423 -9.329 1.00 89.62 84 ASP A O 1
ATOM 672 N N . ILE A 1 85 ? 0.969 -7.401 -7.662 1.00 90.75 85 ILE A N 1
ATOM 673 C CA . ILE A 1 85 ? 0.673 -6.346 -6.687 1.00 90.75 85 ILE A CA 1
ATOM 674 C C . ILE A 1 85 ? 1.124 -4.960 -7.158 1.00 90.75 85 ILE A C 1
ATOM 676 O O . ILE A 1 85 ? 0.410 -3.994 -6.911 1.00 90.75 85 ILE A O 1
ATOM 680 N N . LEU A 1 86 ? 2.263 -4.834 -7.856 1.00 87.94 86 LEU A N 1
ATOM 681 C CA . LEU A 1 86 ? 2.750 -3.537 -8.341 1.00 87.94 86 LEU A CA 1
ATOM 682 C C . LEU A 1 86 ? 1.839 -2.952 -9.425 1.00 87.94 86 LEU A C 1
ATOM 684 O O . LEU A 1 86 ? 1.818 -1.735 -9.604 1.00 87.94 86 LEU A O 1
ATOM 688 N N . GLN A 1 87 ? 1.074 -3.797 -10.113 1.00 85.94 87 GLN A N 1
ATOM 689 C CA . GLN A 1 87 ? 0.074 -3.386 -11.095 1.00 85.94 87 GLN A CA 1
ATOM 690 C C . GLN A 1 87 ? -1.282 -3.111 -10.431 1.00 85.94 87 GLN A C 1
ATOM 692 O O . GLN A 1 87 ? -1.967 -2.160 -10.808 1.00 85.94 87 GLN A O 1
ATOM 697 N N . GLU A 1 88 ? -1.655 -3.914 -9.431 1.00 87.06 88 GLU A N 1
ATOM 698 C CA . GLU A 1 88 ? -2.926 -3.809 -8.703 1.00 87.06 88 GLU A CA 1
ATOM 699 C C . GLU A 1 88 ? -2.990 -2.612 -7.745 1.00 87.06 88 GLU A C 1
ATOM 701 O O . GLU A 1 88 ? -4.078 -2.106 -7.474 1.00 87.06 88 GLU A O 1
ATOM 706 N N . ILE A 1 89 ? -1.847 -2.120 -7.251 1.00 85.88 89 ILE A N 1
ATOM 707 C CA . ILE A 1 89 ? -1.768 -0.916 -6.4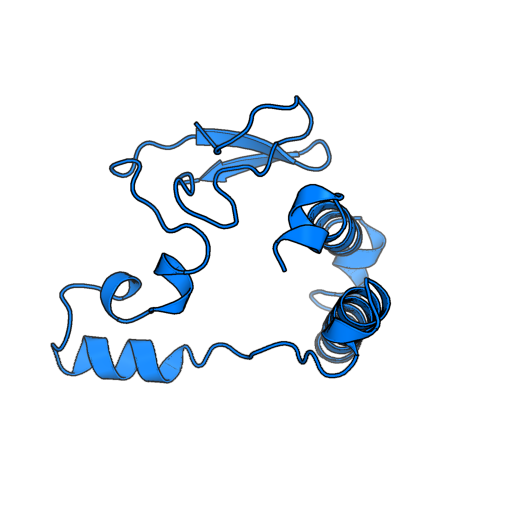04 1.00 85.88 89 ILE A CA 1
ATOM 708 C C . ILE A 1 89 ? -1.496 0.353 -7.222 1.00 85.88 89 ILE A C 1
ATOM 710 O O . ILE A 1 89 ? -0.738 1.239 -6.837 1.00 85.88 89 ILE A O 1
ATOM 714 N N . GLY A 1 90 ? -2.135 0.446 -8.379 1.00 83.81 90 GLY A N 1
ATOM 715 C CA . GLY A 1 90 ? -2.141 1.627 -9.228 1.00 83.81 90 GLY A CA 1
ATOM 716 C C . GLY A 1 90 ? -1.201 1.565 -10.418 1.00 83.81 90 GLY A C 1
ATOM 717 O O . GLY A 1 90 ? -1.580 2.043 -11.485 1.00 83.81 90 GLY A O 1
ATOM 718 N N . GLY A 1 91 ? -0.034 0.933 -10.295 1.00 83.12 91 GLY A N 1
ATOM 719 C CA . GLY A 1 91 ? 0.894 0.737 -11.409 1.00 83.12 91 GLY A CA 1
ATOM 720 C C . GLY A 1 91 ? 1.417 2.023 -12.069 1.00 83.12 91 GLY A C 1
ATOM 721 O O . GLY A 1 91 ? 0.806 3.091 -12.040 1.00 83.12 91 GLY A O 1
ATOM 722 N N . ASN A 1 92 ? 2.572 1.935 -12.725 1.00 71.31 92 ASN A N 1
ATOM 723 C CA . ASN A 1 92 ? 3.133 3.053 -13.487 1.00 71.31 92 ASN A CA 1
ATOM 724 C C . ASN A 1 92 ? 2.712 2.933 -14.959 1.00 71.31 92 ASN A C 1
ATOM 726 O O . ASN A 1 92 ? 3.335 2.197 -15.724 1.00 71.31 92 ASN A O 1
ATOM 730 N N . ARG A 1 93 ? 1.660 3.658 -15.368 1.00 64.94 93 ARG A N 1
ATOM 731 C CA . ARG A 1 93 ? 1.309 3.821 -16.796 1.00 64.94 93 ARG A CA 1
ATOM 732 C C . ARG A 1 93 ? 1.729 5.186 -17.352 1.00 64.94 93 ARG A C 1
ATOM 734 O O . ARG A 1 93 ? 1.484 5.464 -18.522 1.00 64.94 93 ARG A O 1
ATOM 741 N N . ALA A 1 94 ? 2.411 6.015 -16.559 1.00 64.50 94 ALA A N 1
ATOM 742 C CA . ALA A 1 94 ? 2.827 7.373 -16.918 1.00 64.50 94 ALA A CA 1
ATOM 743 C C . ALA A 1 94 ? 4.097 7.439 -17.788 1.00 64.50 94 ALA A C 1
ATOM 745 O O . ALA A 1 94 ? 4.804 8.448 -17.781 1.00 64.50 94 ALA A O 1
ATOM 746 N N . GLN A 1 95 ? 4.417 6.366 -18.519 1.00 71.06 95 GLN A N 1
ATOM 747 C CA . GLN A 1 95 ? 5.556 6.300 -19.447 1.00 71.06 95 GLN A CA 1
ATOM 748 C C . GLN A 1 95 ? 6.906 6.711 -18.824 1.00 71.06 95 GLN A C 1
ATOM 750 O O . GLN A 1 95 ? 7.792 7.190 -19.524 1.00 71.06 95 GLN A O 1
ATOM 755 N N . ASN A 1 96 ? 7.084 6.510 -17.512 1.00 75.19 96 ASN A N 1
ATOM 756 C CA . ASN A 1 96 ? 8.296 6.885 -16.772 1.00 75.19 96 ASN A CA 1
ATOM 757 C C . ASN A 1 96 ? 8.614 8.394 -16.762 1.00 75.19 96 ASN A C 1
ATOM 759 O O . ASN A 1 96 ? 9.779 8.782 -16.670 1.00 75.19 96 ASN A O 1
ATOM 763 N N . ASN A 1 97 ? 7.602 9.262 -16.796 1.00 82.69 97 ASN A N 1
ATOM 764 C CA . ASN A 1 97 ? 7.798 10.678 -16.480 1.00 82.69 97 ASN A CA 1
ATOM 765 C C . ASN A 1 97 ? 7.844 10.872 -14.962 1.00 82.69 97 ASN A C 1
ATOM 767 O O . ASN A 1 97 ? 7.006 10.340 -14.241 1.00 82.69 97 ASN A O 1
ATOM 771 N N . LYS A 1 98 ? 8.842 11.604 -14.457 1.00 86.31 98 LYS A N 1
ATOM 772 C CA . LYS A 1 98 ? 8.953 11.875 -13.017 1.00 86.31 98 LYS A CA 1
ATOM 773 C C . LYS A 1 98 ? 8.002 12.991 -12.603 1.00 86.31 98 LYS A C 1
ATOM 775 O O . LYS A 1 98 ? 7.921 14.003 -13.293 1.00 86.31 98 LYS A O 1
ATOM 780 N N . ALA A 1 99 ? 7.395 12.834 -11.434 1.00 84.56 99 ALA A N 1
ATOM 781 C CA . ALA A 1 99 ? 6.592 13.853 -10.770 1.00 84.56 99 ALA A CA 1
ATOM 782 C C . ALA A 1 99 ? 7.130 14.121 -9.357 1.00 84.56 99 ALA A C 1
ATOM 784 O O . ALA A 1 99 ? 7.806 13.275 -8.758 1.00 84.56 99 ALA A O 1
ATOM 785 N N . SER A 1 100 ? 6.829 15.310 -8.834 1.00 87.19 100 SER A N 1
ATOM 786 C CA . SER A 1 100 ? 7.148 15.714 -7.466 1.00 87.19 100 SER A CA 1
ATOM 787 C C . SER A 1 100 ? 5.885 16.185 -6.761 1.00 87.19 100 SER A C 1
ATOM 789 O O . SER A 1 100 ? 5.193 17.064 -7.265 1.00 87.19 100 SER A O 1
ATOM 791 N N . LEU A 1 101 ? 5.623 15.638 -5.578 1.00 84.81 101 LEU A N 1
ATOM 792 C CA . LEU A 1 101 ? 4.422 15.913 -4.787 1.00 84.81 101 LEU A CA 1
ATOM 793 C C . LEU A 1 101 ? 4.788 16.310 -3.366 1.00 84.81 101 LEU A C 1
ATOM 795 O O . LEU A 1 101 ? 5.840 15.914 -2.857 1.00 84.81 101 LEU A O 1
ATOM 799 N N . MET A 1 102 ? 3.915 17.078 -2.715 1.00 87.25 102 MET A N 1
ATOM 800 C CA . MET A 1 102 ? 4.079 17.425 -1.308 1.00 87.25 102 MET A CA 1
ATOM 801 C C . MET A 1 102 ? 3.276 16.458 -0.439 1.00 87.25 102 MET A C 1
ATOM 803 O O . MET A 1 102 ? 2.052 16.496 -0.445 1.00 87.25 102 MET A O 1
ATOM 807 N N . GLN A 1 103 ? 3.960 15.600 0.311 1.00 85.06 103 GLN A N 1
ATOM 808 C CA . GLN A 1 103 ? 3.342 14.665 1.247 1.00 85.06 103 GLN A CA 1
ATOM 809 C C . GLN A 1 103 ? 3.856 14.932 2.657 1.00 85.06 103 GLN A C 1
ATOM 811 O O . GLN A 1 103 ? 5.065 14.889 2.904 1.00 85.06 103 GLN A O 1
ATOM 816 N N . ASN A 1 104 ? 2.942 15.212 3.584 1.00 84.00 104 ASN A N 1
ATOM 817 C CA . ASN A 1 104 ? 3.249 15.529 4.979 1.00 84.00 104 ASN A CA 1
ATOM 818 C C . ASN A 1 104 ? 4.311 16.643 5.114 1.00 84.00 104 ASN A C 1
ATOM 820 O O . ASN A 1 104 ? 5.257 16.549 5.901 1.00 84.00 104 ASN A O 1
ATOM 824 N N . GLY A 1 105 ? 4.198 17.692 4.290 1.00 86.56 105 GLY A N 1
ATOM 825 C CA . GLY A 1 105 ? 5.126 18.829 4.261 1.00 86.56 105 GLY A CA 1
ATOM 826 C C . GLY A 1 105 ? 6.520 18.518 3.697 1.00 86.56 105 GLY A C 1
ATOM 827 O O . GLY A 1 105 ? 7.427 19.349 3.805 1.00 86.56 105 GLY A O 1
ATOM 828 N N . LYS A 1 106 ? 6.722 17.337 3.099 1.00 85.44 106 LYS A N 1
ATOM 829 C CA . LYS A 1 106 ? 7.967 16.928 2.435 1.00 85.44 106 LYS A CA 1
ATOM 830 C C . LYS A 1 106 ? 7.737 16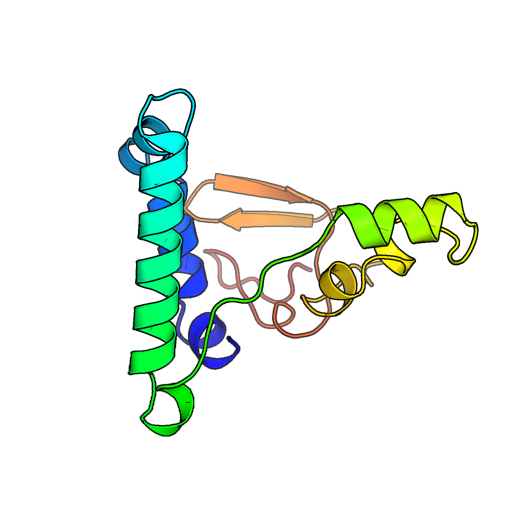.719 0.944 1.00 85.44 106 LYS A C 1
ATOM 832 O O . LYS A 1 106 ? 6.686 16.255 0.527 1.00 85.44 106 LYS A O 1
ATOM 837 N N . VAL A 1 107 ? 8.737 17.058 0.133 1.00 88.44 107 VAL A N 1
ATOM 838 C CA . VAL A 1 107 ? 8.693 16.797 -1.310 1.00 88.44 107 VAL A CA 1
ATOM 839 C C . VAL A 1 107 ? 9.126 15.356 -1.567 1.00 88.44 107 VAL A C 1
ATOM 841 O O . VAL A 1 107 ? 10.254 14.987 -1.241 1.00 88.44 107 VAL A O 1
ATOM 844 N N . ALA A 1 108 ? 8.240 14.563 -2.163 1.00 85.12 108 ALA A N 1
ATOM 845 C CA . ALA A 1 108 ? 8.517 13.222 -2.662 1.00 85.12 108 ALA A CA 1
ATOM 846 C C . ALA A 1 108 ? 8.627 13.264 -4.191 1.00 85.12 108 ALA A C 1
ATOM 848 O O . ALA A 1 108 ? 7.771 13.847 -4.851 1.00 85.12 108 ALA A O 1
ATOM 849 N N . THR A 1 109 ? 9.669 12.648 -4.754 1.00 87.56 109 THR A N 1
ATOM 850 C CA . THR A 1 109 ? 9.913 12.611 -6.205 1.00 87.56 109 THR A CA 1
ATOM 851 C C . THR A 1 109 ? 10.018 11.169 -6.672 1.00 87.56 109 THR A C 1
ATOM 853 O O . THR A 1 109 ? 10.811 10.400 -6.129 1.00 87.56 109 THR A O 1
ATOM 856 N N . GLY A 1 110 ? 9.260 10.810 -7.703 1.00 86.25 110 GLY A N 1
ATOM 857 C CA . GLY A 1 110 ? 9.203 9.440 -8.204 1.00 86.25 110 GLY A CA 1
ATOM 858 C C . GLY A 1 110 ? 8.478 9.339 -9.538 1.00 86.25 110 GLY A C 1
ATOM 859 O O . GLY A 1 110 ? 8.268 10.345 -10.214 1.00 86.25 110 GLY A O 1
ATOM 860 N N . TYR A 1 111 ? 8.116 8.116 -9.914 1.00 83.88 111 TYR A N 1
ATOM 861 C CA . TYR A 1 111 ? 7.232 7.868 -11.049 1.00 83.88 111 TYR A CA 1
ATOM 862 C C . TYR A 1 111 ? 5.802 7.720 -10.536 1.00 83.88 111 TYR A C 1
ATOM 864 O O . TYR A 1 111 ? 5.589 6.963 -9.585 1.00 83.88 111 TYR A O 1
ATOM 872 N N . PRO A 1 112 ? 4.843 8.438 -11.122 1.00 81.62 112 PRO A N 1
ATOM 873 C CA . PRO A 1 112 ? 3.500 8.474 -10.592 1.00 81.62 112 PRO A CA 1
ATOM 874 C C . PRO A 1 112 ? 2.716 7.208 -10.913 1.00 81.62 112 PRO A C 1
ATOM 876 O O . PRO A 1 112 ? 2.874 6.600 -11.976 1.00 81.62 112 PRO A O 1
ATOM 879 N N . VAL A 1 113 ? 1.854 6.826 -9.972 1.00 82.44 113 VAL A N 1
ATOM 880 C CA . VAL A 1 113 ? 0.860 5.777 -10.185 1.00 82.44 113 VAL A CA 1
ATOM 881 C C . VAL A 1 113 ? -0.372 6.384 -10.842 1.00 82.44 113 VAL A C 1
ATOM 883 O O . VAL A 1 113 ? -0.830 7.451 -10.450 1.00 82.44 113 VAL A O 1
ATOM 886 N N . THR A 1 114 ? -0.901 5.716 -11.861 1.00 80.88 114 THR A N 1
ATOM 887 C CA . THR A 1 114 ? -1.988 6.269 -12.701 1.00 80.88 114 THR A CA 1
ATOM 888 C C . THR A 1 114 ? -3.243 5.402 -12.722 1.00 80.88 114 THR A C 1
ATOM 890 O O . THR A 1 114 ? -4.228 5.749 -13.366 1.00 80.88 114 THR A O 1
ATOM 893 N N . GLY A 1 115 ? -3.202 4.234 -12.086 1.00 84.31 115 GLY A N 1
ATOM 894 C CA . GLY A 1 115 ? -4.323 3.310 -11.971 1.00 84.31 115 GLY A CA 1
ATOM 895 C C . GLY A 1 115 ? -4.902 3.252 -10.561 1.00 84.31 115 GLY A C 1
ATOM 896 O O . GLY A 1 115 ? -4.353 3.779 -9.593 1.00 84.31 115 GLY A O 1
ATOM 897 N N . TYR A 1 116 ? -6.023 2.555 -10.455 1.00 84.69 116 TYR A N 1
ATOM 898 C CA . TYR A 1 116 ? -6.701 2.266 -9.199 1.00 84.69 116 TYR A CA 1
ATOM 899 C C . TYR A 1 116 ? -5.824 1.413 -8.250 1.00 84.69 116 TYR A C 1
ATOM 901 O O . TYR A 1 116 ? -5.114 0.544 -8.750 1.00 84.69 116 TYR A O 1
ATOM 909 N N . PRO A 1 117 ? -5.870 1.594 -6.911 1.00 85.88 117 PRO A N 1
ATOM 910 C CA . PRO A 1 117 ? -6.736 2.511 -6.166 1.00 85.88 117 PRO A CA 1
ATOM 911 C C . PRO A 1 117 ? -6.138 3.899 -5.917 1.00 85.88 117 PRO A C 1
ATOM 913 O O . PRO A 1 117 ? -6.823 4.758 -5.373 1.00 85.88 117 PRO A O 1
ATOM 916 N N . PHE A 1 118 ? -4.880 4.128 -6.289 1.00 84.31 118 PHE A N 1
ATOM 917 C CA . PHE A 1 118 ? -4.168 5.366 -5.961 1.00 84.31 118 PHE A CA 1
ATOM 918 C C . PHE A 1 118 ? -4.286 6.458 -7.034 1.00 84.31 118 PHE A C 1
ATOM 920 O O . PHE A 1 118 ? -3.848 7.576 -6.800 1.00 84.31 118 PHE A O 1
ATOM 927 N N . SER A 1 119 ? -4.925 6.191 -8.177 1.00 81.44 119 SER A N 1
ATOM 928 C CA . SER A 1 119 ? -5.195 7.206 -9.211 1.00 81.44 119 SER A CA 1
ATOM 929 C C . SER A 1 119 ? -5.997 8.406 -8.706 1.00 81.44 119 SER A C 1
ATOM 931 O O . SER A 1 119 ? -5.932 9.471 -9.307 1.00 81.44 119 SER A O 1
ATOM 933 N N . ASP A 1 120 ? -6.751 8.235 -7.622 1.00 79.06 120 ASP A N 1
ATOM 934 C CA . ASP A 1 120 ? -7.620 9.274 -7.065 1.00 79.06 120 ASP A CA 1
ATOM 935 C C . ASP A 1 120 ? -7.044 9.875 -5.775 1.00 79.06 120 ASP A C 1
ATOM 937 O O . ASP A 1 120 ? -7.658 10.752 -5.171 1.00 79.06 120 ASP A O 1
ATOM 941 N N . ASP A 1 121 ? -5.884 9.392 -5.329 1.00 80.81 121 ASP A N 1
ATOM 942 C CA . ASP A 1 121 ? -5.228 9.895 -4.129 1.00 80.81 121 ASP A CA 1
ATOM 943 C C . ASP A 1 121 ? -4.505 11.217 -4.430 1.00 80.81 121 ASP A C 1
ATOM 945 O O . ASP A 1 121 ? -4.030 11.448 -5.551 1.00 80.81 121 ASP A O 1
ATOM 949 N N . CYS A 1 122 ? -4.479 12.110 -3.440 1.00 82.12 122 CYS A N 1
ATOM 950 C CA . CYS A 1 122 ? -4.055 13.496 -3.615 1.00 82.12 122 CYS A CA 1
ATOM 951 C C . CYS A 1 122 ? -2.994 13.901 -2.591 1.00 82.12 122 CYS A C 1
ATOM 953 O O . CYS A 1 122 ? -3.025 13.506 -1.423 1.00 82.12 122 CYS A O 1
ATOM 955 N N . ASP A 1 123 ? -2.077 14.762 -3.024 1.00 85.25 123 ASP A N 1
ATOM 956 C CA . ASP A 1 123 ? -1.042 15.321 -2.160 1.00 85.25 123 ASP A CA 1
ATOM 957 C C . ASP A 1 123 ? -1.596 16.402 -1.196 1.00 85.25 123 ASP A C 1
ATOM 959 O O . ASP A 1 123 ? -2.795 16.691 -1.145 1.00 85.25 123 ASP A O 1
ATOM 963 N N . ASP A 1 124 ? -0.732 17.023 -0.391 1.00 84.69 124 ASP A N 1
ATOM 964 C CA . ASP A 1 124 ? -1.109 18.083 0.560 1.00 84.69 124 ASP A CA 1
ATOM 965 C C . ASP A 1 124 ? -1.706 19.338 -0.101 1.00 84.69 124 ASP A C 1
ATOM 967 O O . ASP A 1 124 ? -2.332 20.153 0.580 1.00 84.69 124 ASP A O 1
ATOM 971 N N . LYS A 1 125 ? -1.508 19.516 -1.412 1.00 84.81 125 LYS A N 1
ATOM 972 C CA . LYS A 1 125 ? -2.049 20.625 -2.210 1.00 84.81 125 LYS A CA 1
ATOM 973 C C . LYS A 1 125 ? -3.282 20.215 -3.013 1.00 84.81 125 LYS A C 1
ATOM 975 O O . LYS A 1 125 ? -3.755 21.017 -3.816 1.00 84.81 125 LYS A O 1
ATOM 980 N N . ILE A 1 126 ? -3.814 19.011 -2.780 1.00 83.50 126 ILE A N 1
ATOM 981 C CA . ILE A 1 126 ? -4.966 18.455 -3.502 1.00 83.50 126 ILE A CA 1
ATOM 982 C C . ILE A 1 126 ? -4.631 18.251 -4.996 1.00 83.50 126 ILE A C 1
ATOM 984 O O . ILE A 1 126 ? -5.494 18.327 -5.868 1.00 83.50 126 ILE A O 1
ATOM 988 N N . VAL A 1 127 ? -3.357 17.988 -5.316 1.00 81.00 127 VAL A N 1
ATOM 989 C CA . VAL A 1 127 ? -2.964 17.513 -6.649 1.00 81.00 127 VAL A CA 1
ATOM 990 C C . VAL A 1 127 ? -3.167 16.001 -6.672 1.00 81.00 127 VAL A C 1
ATOM 992 O O . VAL A 1 127 ? -2.460 15.271 -5.977 1.00 81.00 127 VAL A O 1
ATOM 995 N N . CYS A 1 128 ? -4.172 15.545 -7.420 1.00 77.62 128 CYS A N 1
ATOM 996 C CA . CYS A 1 128 ? -4.603 14.146 -7.465 1.00 77.62 128 CYS A CA 1
ATOM 997 C C . CYS A 1 128 ? -4.052 13.404 -8.688 1.00 77.62 128 CYS A C 1
ATOM 999 O O . CYS A 1 128 ? -3.747 14.020 -9.709 1.00 77.62 128 CYS A O 1
ATOM 1001 N N . GLY A 1 129 ? -3.952 12.076 -8.597 1.00 66.94 129 GLY A N 1
ATOM 1002 C CA . GLY A 1 129 ? -3.521 11.225 -9.715 1.00 66.94 129 GLY A CA 1
ATOM 1003 C C . GLY A 1 129 ? -2.034 11.288 -10.024 1.00 66.94 129 GLY A C 1
ATOM 1004 O O . GLY A 1 129 ? -1.599 10.809 -11.070 1.00 66.94 129 GLY A O 1
ATOM 1005 N N . TYR A 1 130 ? -1.260 11.854 -9.096 1.00 68.62 130 TYR A N 1
ATOM 1006 C CA . TYR A 1 130 ? 0.192 11.924 -9.143 1.00 68.62 130 TYR A CA 1
ATOM 1007 C C . TYR A 1 130 ? 0.754 12.553 -10.450 1.00 68.62 130 TYR A C 1
ATOM 1009 O O . TYR A 1 130 ? 1.933 12.389 -10.737 1.00 68.62 130 TYR A O 1
ATOM 1017 N N . THR A 1 131 ? -0.050 13.280 -11.240 1.00 58.53 131 THR A N 1
ATOM 1018 C CA . THR A 1 131 ? 0.336 13.867 -12.544 1.00 58.53 131 THR A CA 1
ATOM 1019 C C . THR A 1 131 ? 1.156 15.142 -12.437 1.00 58.53 131 THR A C 1
ATOM 1021 O O . THR A 1 131 ? 0.804 15.982 -11.579 1.00 58.53 131 THR A O 1
#

Organism: NCBI:txid4796

Radius of gyration: 16.56 Å; chains: 1; bounding box: 37×39×38 Å

pLDDT: mean 89.7, std 7.87, range [58.53, 98.44]

InterPro domains:
  IPR002227 Tyrosinase copper-binding domain [PF00264] (11-99)
  IPR002227 Tyrosinase copper-binding domain [PS00497] (27-44)
  IPR008922 Di-copper centre-containing domain superfamily [G3DSA:1.10.1280.10] (1-127)
  IPR008922 Di-copper centre-containing domain superfamily [SSF48056] (13-69)
  IPR050316 Tyrosinase and Hemocyanin [PTHR11474] (10-119)

Secondary structure (DSSP, 8-state):
-HHHHHTTHHHHHHHHHHSHHHHHHHSSSTTHHHHHHHHHHHHHHHHHHT-GGGTT-------HHHHHHHHHTTSSSSTTTT-HHHHHTT---STT--EEEEETTEEEEEPPP-STTGGG-B-TT--BTT-

Sequence (131 aa):
MDTAIKNGAIKEFAAIHVESNGESQAHRSCGFFSWHRRLLIALESFLRDQDPKFACVTLPYYDVQTAYVRQAAGECDNFYECSDILQEIGGNRAQNNKASLMQNGKVATGYPVTGYPFSDDCDDKIVCGYT